Protein AF-A0A537HVD7-F1 (afdb_monomer_lite)

Radius of gyration: 25.93 Å; chains: 1; bounding box: 94×24×57 Å

Foldseek 3Di:
DDDDDDDDPPPPPPPPPPPPQDPLNVVLVVLQVCQVVLVVLLCCLCCVCVPPLLVVLVVLCQQLLNPVVLVVLLVVLNVQQCVCSVVSHRSSPNVVSSVVSSVSSVVSSVVSVVSPGHNVSNPD

Structure (mmCIF, N/CA/C/O backbone):
data_AF-A0A537HVD7-F1
#
_entry.id   AF-A0A537HVD7-F1
#
loop_
_atom_site.group_PDB
_atom_site.id
_atom_site.type_symbol
_atom_site.label_atom_id
_atom_site.label_alt_id
_atom_site.label_comp_id
_atom_site.label_asym_id
_atom_site.label_entity_id
_atom_site.label_seq_id
_atom_site.pdbx_PDB_ins_code
_atom_site.Cartn_x
_atom_site.Cartn_y
_atom_site.Cartn_z
_atom_site.occupancy
_atom_site.B_iso_or_equiv
_atom_site.auth_seq_id
_atom_site.auth_comp_id
_atom_site.auth_asym_id
_atom_site.auth_atom_id
_atom_site.pdbx_PDB_model_num
ATOM 1 N N . MET A 1 1 ? -70.346 -10.462 38.169 1.00 47.03 1 MET A N 1
ATOM 2 C CA . MET A 1 1 ? -70.057 -11.381 37.048 1.00 47.03 1 MET A CA 1
ATOM 3 C C . MET A 1 1 ? -69.003 -10.703 36.174 1.00 47.03 1 MET A C 1
ATOM 5 O O . MET A 1 1 ? -69.322 -9.700 35.554 1.00 47.03 1 MET A O 1
ATOM 9 N N . LYS A 1 2 ? -67.726 -11.108 36.270 1.00 52.06 2 LYS A N 1
ATOM 10 C CA . LYS A 1 2 ? -66.600 -10.474 35.552 1.00 52.06 2 LYS A CA 1
ATOM 11 C C . LYS A 1 2 ? -66.255 -11.319 34.327 1.00 52.06 2 LYS A C 1
ATOM 13 O O . LYS A 1 2 ? -65.881 -12.477 34.470 1.00 52.06 2 LYS A O 1
ATOM 18 N N . THR A 1 3 ? -66.421 -10.741 33.147 1.00 60.09 3 THR A N 1
ATOM 19 C CA . THR A 1 3 ? -66.098 -11.346 31.852 1.00 60.09 3 THR A CA 1
ATOM 20 C C . THR A 1 3 ? -64.594 -11.203 31.608 1.00 60.09 3 THR A C 1
ATOM 22 O O . THR A 1 3 ? -64.105 -10.090 31.423 1.00 60.09 3 THR A O 1
ATOM 25 N N . TYR A 1 4 ? -63.850 -12.309 31.639 1.00 61.84 4 TYR A N 1
ATOM 26 C CA . TYR A 1 4 ? -62.435 -12.334 31.262 1.00 61.84 4 TYR A CA 1
ATOM 27 C C . TYR A 1 4 ? -62.343 -12.442 29.738 1.00 61.84 4 TYR A C 1
ATOM 29 O O . TYR A 1 4 ? -62.822 -13.409 29.151 1.00 61.84 4 TYR A O 1
ATOM 37 N N . ARG A 1 5 ? -61.783 -11.415 29.092 1.00 65.00 5 ARG A N 1
ATOM 38 C CA . ARG A 1 5 ? -61.448 -11.431 27.665 1.00 65.00 5 ARG A CA 1
ATOM 39 C C . ARG A 1 5 ? -59.981 -11.846 27.561 1.00 65.00 5 ARG A C 1
ATOM 41 O O . ARG A 1 5 ? -59.121 -11.123 28.057 1.00 65.00 5 ARG A O 1
ATOM 48 N N . GLU A 1 6 ? -59.707 -13.010 26.984 1.00 67.44 6 GLU A N 1
ATOM 49 C CA . GLU A 1 6 ? -58.332 -13.462 26.760 1.00 67.44 6 GLU A CA 1
ATOM 50 C C . GLU A 1 6 ? -57.625 -12.538 25.751 1.00 67.44 6 GLU A C 1
ATOM 52 O O . GLU A 1 6 ? -58.226 -12.179 24.731 1.00 67.44 6 GLU A O 1
ATOM 57 N N . PRO A 1 7 ? -56.376 -12.106 26.011 1.00 66.81 7 PRO A N 1
ATOM 58 C CA . PRO A 1 7 ? -55.616 -11.338 25.039 1.00 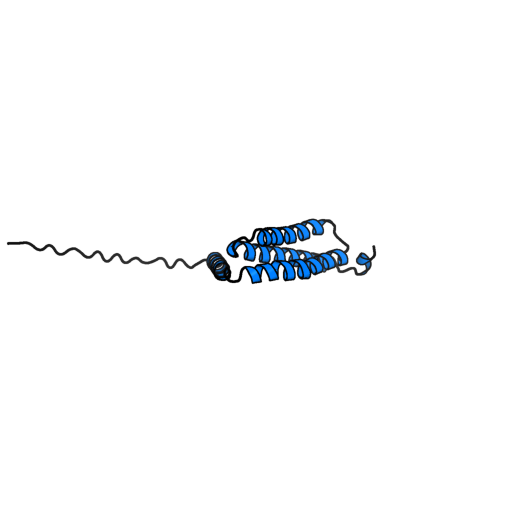66.81 7 PRO A CA 1
ATOM 59 C C . PRO A 1 7 ? -55.179 -12.260 23.897 1.00 66.81 7 PRO A C 1
ATOM 61 O O . PRO A 1 7 ? -54.450 -13.228 24.091 1.00 66.81 7 PRO A O 1
ATOM 64 N N . MET A 1 8 ? -55.632 -11.935 22.689 1.00 62.69 8 MET A N 1
ATOM 65 C CA . MET A 1 8 ? -55.224 -12.576 21.443 1.00 62.69 8 MET A CA 1
ATOM 66 C C . MET A 1 8 ? -53.700 -12.456 21.277 1.00 62.69 8 MET A C 1
ATOM 68 O O . MET A 1 8 ? -53.182 -11.368 21.022 1.00 62.69 8 MET A O 1
ATOM 72 N N . SER A 1 9 ? -52.972 -13.564 21.440 1.00 63.22 9 SER A N 1
ATOM 73 C CA . SER A 1 9 ? -51.529 -13.620 21.205 1.00 63.22 9 SER A CA 1
ATOM 74 C C . SER A 1 9 ? -51.259 -13.601 19.701 1.00 63.22 9 SER A C 1
ATOM 76 O O . SER A 1 9 ? -51.311 -14.630 19.027 1.00 63.22 9 SER A O 1
ATOM 78 N N . ILE A 1 10 ? -50.983 -12.417 19.161 1.00 66.75 10 ILE A N 1
ATOM 79 C CA . ILE A 1 10 ? -50.486 -12.267 17.794 1.00 66.75 10 ILE A CA 1
ATOM 80 C C . ILE A 1 10 ? -49.057 -12.826 17.780 1.00 66.75 10 ILE A C 1
ATOM 82 O O . ILE A 1 10 ? -48.111 -12.144 18.173 1.00 66.75 10 ILE A O 1
ATOM 86 N N . SER A 1 11 ? -48.888 -14.084 17.363 1.00 64.88 11 SER A N 1
ATOM 87 C CA . SER A 1 11 ? -47.569 -14.638 17.062 1.00 64.88 11 SER A CA 1
ATOM 88 C C . SE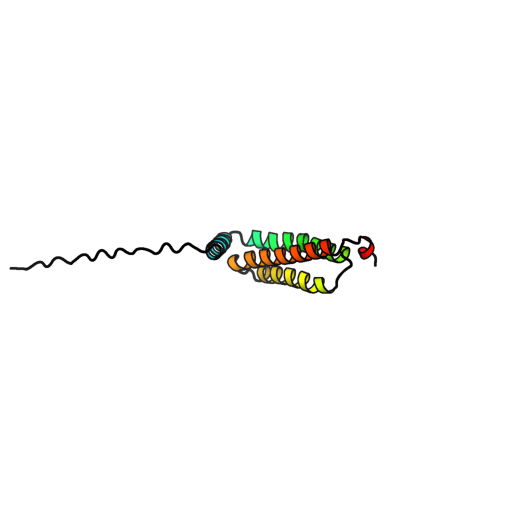R A 1 11 ? -47.051 -13.965 15.791 1.00 64.88 11 SER A C 1
ATOM 90 O O . SER A 1 11 ? -47.301 -14.424 14.677 1.00 64.88 11 SER A O 1
ATOM 92 N N . SER A 1 12 ? -46.366 -12.834 15.953 1.00 63.91 12 SER A N 1
ATOM 93 C CA . SER A 1 12 ? -45.605 -12.216 14.872 1.00 63.91 12 SER A CA 1
ATOM 94 C C . SER A 1 12 ? -44.451 -13.150 14.519 1.00 63.91 12 SER A C 1
ATOM 96 O O . SER A 1 12 ? -43.405 -13.152 15.171 1.00 63.91 12 SER A O 1
ATOM 98 N N . SER A 1 13 ? -44.660 -13.999 13.516 1.00 61.31 13 SER A N 1
ATOM 99 C CA . SER A 1 13 ? -43.604 -14.775 12.879 1.00 61.31 13 SER A CA 1
ATOM 100 C C . SER A 1 13 ? -42.693 -13.810 12.122 1.00 61.31 13 SER A C 1
ATOM 102 O O . SER A 1 13 ? -42.821 -13.642 10.911 1.00 61.31 13 SER A O 1
ATOM 104 N N . TYR A 1 14 ? -41.780 -13.152 12.841 1.00 58.84 14 TYR A N 1
ATOM 105 C CA . TYR A 1 14 ? -40.642 -12.464 12.247 1.00 58.84 14 TYR A CA 1
ATOM 106 C C . TYR A 1 14 ? -39.831 -13.504 11.466 1.00 58.84 14 TYR A C 1
ATOM 108 O O . TYR A 1 14 ? -38.983 -14.198 12.021 1.00 58.84 14 TYR A O 1
ATOM 116 N N . HIS A 1 15 ? -40.101 -13.632 10.167 1.00 53.59 15 HIS A N 1
ATOM 117 C CA . HIS A 1 15 ? -39.118 -14.164 9.236 1.00 53.59 15 HIS A CA 1
ATOM 118 C C . HIS A 1 15 ? -38.002 -13.127 9.193 1.00 53.59 15 HIS A C 1
ATOM 120 O O . HIS A 1 15 ? -38.058 -12.173 8.417 1.00 53.59 15 HIS A O 1
ATOM 126 N N . GLY A 1 16 ? -37.029 -13.259 10.098 1.00 59.94 16 GLY A N 1
ATOM 127 C CA . GLY A 1 16 ? -35.771 -12.544 9.983 1.00 59.94 16 GLY A CA 1
ATOM 128 C C . GLY A 1 16 ? -35.217 -12.879 8.610 1.00 59.94 16 GLY A C 1
ATOM 129 O O . GLY A 1 16 ? -34.845 -14.025 8.359 1.00 59.94 16 GLY A O 1
ATOM 130 N N . ALA A 1 17 ? -35.256 -11.915 7.691 1.00 60.03 17 ALA A N 1
ATOM 131 C CA . ALA A 1 17 ? -34.573 -12.048 6.423 1.00 60.03 17 ALA A CA 1
ATOM 132 C C . ALA A 1 17 ? -33.128 -12.408 6.769 1.00 60.03 17 ALA A C 1
ATOM 134 O O . ALA A 1 17 ? -32.456 -11.646 7.463 1.00 60.03 17 ALA A O 1
ATOM 135 N N . ILE A 1 18 ? -32.683 -13.596 6.358 1.00 63.75 18 ILE A N 1
ATOM 136 C CA . ILE A 1 18 ? -31.283 -13.993 6.461 1.00 63.75 18 ILE A CA 1
ATOM 137 C C . ILE A 1 18 ? -30.550 -13.066 5.493 1.00 63.75 18 ILE A C 1
ATOM 139 O O . ILE A 1 18 ? -30.386 -13.377 4.314 1.00 63.75 18 ILE A O 1
ATOM 143 N N . THR A 1 19 ? -30.201 -11.868 5.957 1.00 68.94 19 THR A N 1
ATOM 144 C CA . THR A 1 19 ? -29.332 -10.948 5.240 1.00 68.94 19 THR A CA 1
ATOM 145 C C . THR A 1 19 ? -27.985 -11.635 5.179 1.00 68.94 19 THR A C 1
ATOM 147 O O . THR A 1 19 ? -27.240 -11.640 6.155 1.00 68.94 19 THR A O 1
ATOM 150 N N . GLN A 1 20 ? -27.723 -12.298 4.055 1.00 75.69 20 GLN A N 1
ATOM 151 C CA . GLN A 1 20 ? -26.414 -12.848 3.742 1.00 75.69 20 GLN A CA 1
ATOM 152 C C . GLN A 1 20 ? -25.420 -11.695 3.869 1.00 75.69 20 GLN A C 1
ATOM 154 O O . GLN A 1 20 ? -25.494 -10.725 3.112 1.00 75.69 20 GLN A O 1
ATOM 159 N N . GLU A 1 21 ? -24.550 -11.751 4.877 1.00 79.31 21 GLU A N 1
ATOM 160 C CA . GLU A 1 21 ? -23.541 -10.716 5.047 1.00 79.31 21 GLU A CA 1
ATOM 161 C C . GLU A 1 21 ? -22.656 -10.682 3.803 1.00 79.31 21 GLU A C 1
ATOM 163 O O . GLU A 1 21 ? -22.155 -11.709 3.338 1.00 79.31 21 GLU A O 1
ATOM 168 N N . SER A 1 22 ? -22.471 -9.487 3.244 1.00 88.50 22 SER A N 1
ATOM 169 C CA . SER A 1 22 ? -21.585 -9.321 2.100 1.00 88.50 22 SER A CA 1
ATOM 170 C C . SER A 1 22 ? -20.145 -9.667 2.497 1.00 88.50 22 SER A C 1
ATOM 172 O O . SER A 1 22 ? -19.728 -9.440 3.636 1.00 88.50 22 SER A O 1
ATOM 174 N N . LEU A 1 23 ? -19.350 -10.168 1.545 1.00 90.75 23 LEU A N 1
ATOM 175 C CA . LEU A 1 23 ? -17.925 -10.441 1.775 1.00 90.75 23 LEU A CA 1
ATOM 176 C C . LEU A 1 23 ? -17.178 -9.195 2.278 1.00 90.75 23 LEU A C 1
ATOM 178 O O . LEU A 1 23 ? -16.263 -9.31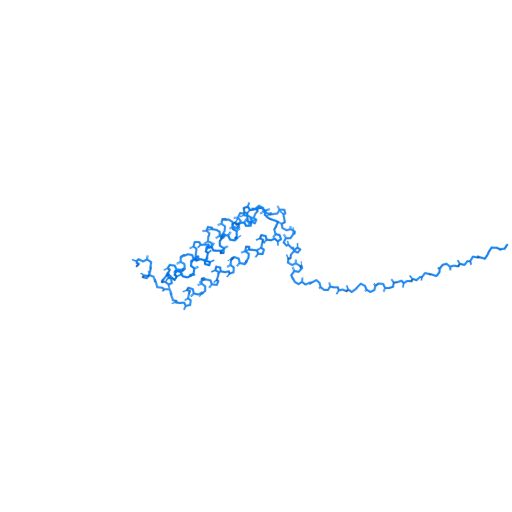4 3.089 1.00 90.75 23 LEU A O 1
ATOM 182 N N . TRP A 1 24 ? -17.609 -8.005 1.848 1.00 88.25 24 TRP A N 1
ATOM 183 C CA . TRP A 1 24 ? -17.068 -6.735 2.319 1.00 88.25 24 TRP A CA 1
ATOM 184 C C . TRP A 1 24 ? -17.396 -6.470 3.791 1.00 88.25 24 TRP A C 1
ATOM 186 O O . TRP A 1 24 ? -16.503 -6.145 4.568 1.00 88.25 24 TRP A O 1
ATOM 196 N N . THR A 1 25 ? -18.653 -6.668 4.198 1.00 87.88 25 THR A N 1
ATOM 197 C CA . THR A 1 25 ? -19.075 -6.537 5.602 1.00 87.88 25 THR A CA 1
ATOM 198 C C . THR A 1 25 ? -18.279 -7.487 6.491 1.00 87.88 25 THR A C 1
ATOM 200 O O . THR A 1 25 ? -17.734 -7.069 7.510 1.00 87.88 25 THR A O 1
ATOM 203 N N . ARG A 1 26 ? -18.113 -8.739 6.056 1.00 89.69 26 ARG A N 1
ATOM 204 C CA . ARG A 1 26 ? -17.329 -9.743 6.780 1.00 89.69 26 ARG A CA 1
ATOM 205 C C . ARG A 1 26 ? -15.845 -9.372 6.880 1.00 89.69 26 ARG A C 1
ATOM 207 O O . ARG A 1 26 ? -15.241 -9.568 7.930 1.00 89.69 26 ARG A O 1
ATOM 214 N N . PHE A 1 27 ? -15.261 -8.812 5.819 1.00 91.44 27 PHE A N 1
ATOM 215 C CA . PHE A 1 27 ? -13.878 -8.330 5.828 1.00 91.44 27 PHE A CA 1
ATOM 216 C C . PHE A 1 27 ? -13.681 -7.137 6.775 1.00 91.44 27 PHE A C 1
ATOM 218 O O . PHE A 1 27 ? -12.726 -7.120 7.547 1.00 91.44 27 PHE A O 1
ATOM 225 N N . ILE A 1 28 ? -14.593 -6.162 6.770 1.00 91.25 28 ILE A N 1
ATOM 226 C CA . ILE A 1 28 ? -14.528 -5.013 7.685 1.00 91.25 28 ILE A CA 1
ATOM 227 C C . ILE A 1 28 ? -14.735 -5.440 9.144 1.00 91.25 28 ILE A C 1
ATOM 229 O O . ILE A 1 28 ? -14.032 -4.941 10.028 1.00 91.25 28 ILE A O 1
ATOM 233 N N . ASN A 1 29 ? -15.630 -6.397 9.398 1.00 91.38 29 ASN A N 1
ATOM 234 C CA . ASN A 1 29 ? -15.796 -6.989 10.726 1.00 91.38 29 ASN A CA 1
ATOM 235 C C . ASN A 1 29 ? -14.494 -7.667 11.180 1.00 91.38 29 ASN A C 1
ATOM 237 O O . ASN A 1 29 ? -13.995 -7.360 12.259 1.00 91.38 29 ASN A O 1
ATOM 241 N N . TRP A 1 30 ? -13.851 -8.455 10.310 1.00 92.31 30 TRP A N 1
ATOM 242 C CA . TRP A 1 30 ? -12.543 -9.047 10.609 1.00 92.31 30 TRP A CA 1
ATOM 243 C C . TRP A 1 30 ? -11.462 -7.993 10.895 1.00 92.31 30 TRP A C 1
ATOM 245 O O . TRP A 1 30 ? -10.687 -8.152 11.836 1.00 92.31 30 TRP A O 1
ATOM 255 N N . CYS A 1 31 ? -11.414 -6.895 10.132 1.00 89.56 31 CYS A N 1
ATOM 256 C CA . CYS A 1 31 ? -10.468 -5.806 10.388 1.00 89.56 31 CYS A CA 1
ATOM 257 C C . CYS A 1 31 ? -10.696 -5.141 11.755 1.00 89.56 31 CYS A C 1
ATOM 259 O O . CYS A 1 31 ? -9.734 -4.679 12.374 1.00 89.56 31 CYS A O 1
ATOM 261 N N . THR A 1 32 ? -11.945 -5.088 12.224 1.00 89.75 32 THR A N 1
ATOM 262 C CA . THR A 1 32 ? -12.302 -4.572 13.556 1.00 89.75 32 THR A CA 1
ATOM 263 C C . THR A 1 32 ? -11.775 -5.492 14.658 1.00 89.75 32 THR A C 1
ATOM 265 O O . THR A 1 32 ? -11.142 -5.014 15.593 1.00 89.75 32 THR A O 1
ATOM 268 N N . ASP A 1 33 ? -11.890 -6.811 14.487 1.00 92.69 33 ASP A N 1
ATOM 269 C CA . ASP A 1 33 ? -11.350 -7.796 15.440 1.00 92.69 33 ASP A CA 1
ATOM 270 C C . ASP A 1 33 ? -9.812 -7.749 15.557 1.00 92.69 33 ASP A C 1
ATOM 272 O O . ASP A 1 33 ? -9.229 -8.272 16.505 1.00 92.69 33 ASP A O 1
ATOM 276 N N . GLN A 1 34 ? -9.122 -7.122 14.597 1.00 90.94 34 GLN A N 1
ATOM 277 C CA . GLN A 1 34 ? -7.668 -6.935 14.637 1.00 90.94 34 GLN A CA 1
ATOM 278 C C . GLN A 1 34 ? -7.213 -5.694 15.424 1.00 90.94 34 GLN A C 1
ATOM 280 O O . GLN A 1 34 ? -6.007 -5.435 15.484 1.00 90.94 34 GLN A O 1
ATOM 285 N N . GLU A 1 35 ? -8.121 -4.927 16.034 1.00 88.44 35 GLU A N 1
ATOM 286 C CA . GLU A 1 35 ? -7.781 -3.672 16.720 1.00 88.44 35 GLU A CA 1
ATOM 287 C C . GLU A 1 35 ? -6.818 -3.878 17.906 1.00 88.44 35 GLU A C 1
ATOM 289 O O . GLU A 1 35 ? -5.882 -3.094 18.087 1.00 88.44 35 GLU A O 1
ATOM 294 N N . GLU A 1 36 ? -6.941 -4.989 18.643 1.00 90.25 36 GLU A N 1
ATOM 295 C CA . GLU A 1 36 ? -5.992 -5.362 19.710 1.00 90.25 36 GLU A CA 1
ATOM 296 C C . GLU A 1 36 ? -4.555 -5.518 19.188 1.00 90.25 36 GLU A C 1
ATOM 298 O O . GLU A 1 36 ? -3.578 -5.246 19.888 1.00 90.25 36 GLU A O 1
ATOM 303 N N . LYS A 1 37 ? -4.414 -5.910 17.917 1.00 91.81 37 LYS A N 1
ATOM 304 C CA . LYS A 1 37 ? -3.135 -6.124 17.232 1.00 91.81 37 LYS A CA 1
ATOM 305 C C . LYS A 1 37 ? -2.723 -4.926 16.379 1.00 91.81 37 LYS A C 1
ATOM 307 O O . LYS A 1 37 ? -1.841 -5.067 15.530 1.00 91.81 37 LYS A O 1
ATOM 312 N N . LYS A 1 38 ? -3.294 -3.734 16.596 1.00 88.69 38 LYS A N 1
ATOM 313 C CA . LYS A 1 38 ? -2.969 -2.534 15.800 1.00 88.69 38 LYS A CA 1
ATOM 314 C C . LYS A 1 38 ? -1.469 -2.234 15.726 1.00 88.69 38 LYS A C 1
ATOM 316 O O . LYS A 1 38 ? -0.982 -1.841 14.675 1.00 88.69 38 LYS A O 1
ATOM 321 N N . MET A 1 39 ? -0.724 -2.472 16.811 1.00 89.25 39 MET A N 1
ATOM 322 C CA . MET A 1 39 ? 0.725 -2.230 16.855 1.00 89.25 39 MET A CA 1
ATOM 323 C C . MET A 1 39 ? 1.500 -3.201 15.960 1.00 89.25 39 MET A C 1
ATOM 325 O O . MET A 1 39 ? 2.494 -2.817 15.352 1.00 89.25 39 MET A O 1
ATOM 329 N N . LEU A 1 40 ? 1.026 -4.444 15.842 1.00 90.75 40 LEU A N 1
ATOM 330 C CA . LEU A 1 40 ? 1.605 -5.436 14.940 1.00 90.75 40 LEU A CA 1
ATOM 331 C C . LEU A 1 40 ? 1.346 -5.048 13.481 1.00 90.75 40 LEU A C 1
ATOM 333 O O . LEU A 1 40 ? 2.263 -5.099 12.668 1.00 90.75 40 LEU A O 1
ATOM 337 N N . TRP A 1 41 ? 0.135 -4.585 13.162 1.00 90.19 41 TRP A N 1
ATOM 338 C CA . TRP A 1 41 ? -0.186 -4.079 11.824 1.00 90.19 41 TRP A CA 1
ATOM 339 C C . TRP A 1 41 ? 0.604 -2.820 11.465 1.00 90.19 41 TRP A C 1
ATOM 341 O O . TRP A 1 41 ? 1.093 -2.719 10.344 1.00 90.19 41 TRP A O 1
ATOM 351 N N . LEU A 1 42 ? 0.809 -1.914 12.423 1.00 88.50 42 LEU A N 1
ATOM 352 C CA . LEU A 1 42 ? 1.672 -0.746 12.250 1.00 88.50 42 LEU A CA 1
ATOM 353 C C . LEU A 1 42 ? 3.118 -1.172 11.971 1.00 88.50 42 LEU A C 1
ATOM 355 O O . LEU A 1 42 ? 3.730 -0.671 11.030 1.00 88.50 42 LEU A O 1
ATOM 359 N N . ALA A 1 43 ? 3.656 -2.122 12.740 1.00 90.69 43 ALA A N 1
ATOM 360 C CA . ALA A 1 43 ? 5.012 -2.627 12.539 1.00 90.69 43 ALA A CA 1
ATOM 361 C C . ALA A 1 43 ? 5.181 -3.304 11.168 1.00 90.69 43 ALA A C 1
ATOM 363 O O . ALA A 1 43 ? 6.162 -3.042 10.478 1.00 90.69 43 ALA A O 1
ATOM 364 N N . ILE A 1 44 ? 4.218 -4.125 10.738 1.00 90.81 44 ILE A N 1
ATOM 365 C CA . ILE A 1 44 ? 4.232 -4.758 9.409 1.00 90.81 44 ILE A CA 1
ATOM 366 C C . ILE A 1 44 ? 4.095 -3.708 8.298 1.00 90.81 44 ILE A C 1
ATOM 368 O O . ILE A 1 44 ? 4.804 -3.787 7.296 1.00 90.81 44 ILE A O 1
ATOM 372 N N . GLY A 1 45 ? 3.234 -2.706 8.476 1.00 88.56 45 GLY A N 1
ATOM 373 C CA . GLY A 1 45 ? 3.090 -1.583 7.551 1.00 88.56 45 GLY A CA 1
ATOM 374 C C . GLY A 1 45 ? 4.388 -0.801 7.378 1.00 88.56 45 GLY A C 1
ATOM 375 O O . GLY A 1 45 ? 4.853 -0.576 6.265 1.00 88.56 45 GLY A O 1
ATOM 376 N N . LEU A 1 46 ? 5.015 -0.426 8.487 1.00 89.44 46 LEU A N 1
ATOM 377 C CA . LEU A 1 46 ? 6.197 0.424 8.466 1.00 89.44 46 LEU A CA 1
ATOM 378 C C . LEU A 1 46 ? 7.463 -0.346 8.067 1.00 89.44 46 LEU A C 1
ATOM 380 O O . LEU A 1 46 ? 8.170 0.066 7.152 1.00 89.44 46 LEU A O 1
ATOM 384 N N . ALA A 1 47 ? 7.744 -1.467 8.733 1.00 89.88 47 ALA A N 1
ATOM 385 C CA . ALA A 1 47 ? 8.960 -2.241 8.501 1.00 89.88 47 ALA A CA 1
ATOM 386 C C . ALA A 1 47 ? 8.820 -3.198 7.312 1.00 89.88 47 ALA A C 1
ATOM 388 O O . ALA A 1 47 ? 9.739 -3.330 6.511 1.00 89.88 47 ALA A O 1
ATOM 389 N N . GLY A 1 48 ? 7.675 -3.866 7.171 1.00 89.62 48 GLY A N 1
ATOM 390 C CA . GLY A 1 48 ? 7.443 -4.800 6.070 1.00 89.62 48 GLY A CA 1
ATOM 391 C C . GLY A 1 48 ? 7.238 -4.067 4.750 1.00 89.62 48 GLY A C 1
ATOM 392 O O . GLY A 1 48 ? 8.008 -4.238 3.810 1.00 89.62 48 GLY A O 1
ATOM 393 N N . HIS A 1 49 ? 6.218 -3.218 4.666 1.00 90.31 49 HIS A N 1
ATOM 394 C CA . HIS A 1 49 ? 5.928 -2.521 3.413 1.00 90.31 49 HIS A CA 1
ATOM 395 C C . HIS A 1 49 ? 6.900 -1.371 3.149 1.00 90.31 49 HIS A C 1
ATOM 397 O O . HIS A 1 49 ? 7.560 -1.378 2.113 1.00 90.31 49 HIS A O 1
ATOM 403 N N . GLY A 1 50 ? 7.089 -0.473 4.119 1.00 87.00 50 GLY A N 1
ATOM 404 C CA . GLY A 1 50 ? 7.985 0.675 3.967 1.00 87.00 50 GLY A CA 1
ATOM 405 C C . GLY A 1 50 ? 9.447 0.307 3.688 1.00 87.00 50 GLY A C 1
ATOM 406 O O . GLY A 1 50 ? 10.080 0.953 2.855 1.00 87.00 50 GLY A O 1
ATOM 407 N N . CYS A 1 51 ? 9.990 -0.728 4.342 1.00 89.25 51 CYS A N 1
ATOM 408 C CA . CYS A 1 51 ? 11.403 -1.090 4.177 1.00 89.25 51 CYS A CA 1
ATOM 409 C C . CYS A 1 51 ? 11.652 -2.250 3.210 1.00 89.25 51 CYS A C 1
ATOM 411 O O . CYS A 1 51 ? 12.718 -2.283 2.609 1.00 89.25 51 CYS A O 1
ATOM 413 N N . VAL A 1 52 ? 10.733 -3.206 3.045 1.00 92.12 52 VAL A N 1
ATOM 414 C CA . VAL A 1 52 ? 10.975 -4.349 2.144 1.00 92.12 52 VAL A CA 1
ATOM 415 C C . VAL A 1 52 ? 10.300 -4.123 0.800 1.00 92.12 52 VAL A C 1
ATOM 417 O O . VAL A 1 52 ? 10.973 -4.120 -0.229 1.00 92.12 52 VAL A O 1
ATOM 420 N N . ILE A 1 53 ? 8.985 -3.900 0.795 1.00 91.38 53 ILE A N 1
ATOM 421 C CA . ILE A 1 53 ? 8.211 -3.825 -0.452 1.00 91.38 53 ILE A CA 1
ATOM 422 C C . ILE A 1 53 ? 8.599 -2.585 -1.254 1.00 91.38 53 ILE A C 1
ATOM 424 O O . ILE A 1 53 ? 8.949 -2.727 -2.420 1.00 91.38 53 ILE A O 1
ATOM 428 N N . THR A 1 54 ? 8.651 -1.402 -0.638 1.00 89.44 54 THR A N 1
ATOM 429 C CA . THR A 1 54 ? 9.019 -0.174 -1.359 1.00 89.44 54 THR A CA 1
ATOM 430 C C . THR A 1 54 ? 10.420 -0.257 -1.968 1.00 89.44 54 THR A C 1
ATOM 432 O O . THR A 1 54 ? 10.617 0.158 -3.108 1.00 89.44 54 THR A O 1
ATOM 435 N N . ILE A 1 55 ? 11.404 -0.816 -1.249 1.00 90.81 55 ILE A N 1
ATOM 436 C CA . ILE A 1 55 ? 12.768 -0.979 -1.782 1.00 90.81 55 ILE A CA 1
ATOM 437 C C . ILE A 1 55 ? 12.757 -1.914 -2.995 1.00 90.81 55 ILE A C 1
ATOM 439 O O . ILE A 1 55 ? 13.402 -1.617 -4.000 1.00 90.81 55 ILE A O 1
ATOM 443 N N . LEU A 1 56 ? 11.994 -3.008 -2.934 1.00 91.69 56 LEU A N 1
ATOM 444 C CA . LEU A 1 56 ? 11.823 -3.917 -4.066 1.00 91.69 56 LEU A CA 1
ATOM 445 C C . LEU A 1 56 ? 11.122 -3.240 -5.252 1.00 91.69 56 LEU A C 1
ATOM 447 O O . LEU A 1 56 ? 11.573 -3.411 -6.385 1.00 91.69 56 LEU A O 1
ATOM 451 N N . THR A 1 57 ? 10.077 -2.442 -5.016 1.00 91.88 57 THR A N 1
ATOM 452 C CA . THR A 1 57 ? 9.389 -1.685 -6.073 1.00 91.88 57 THR A CA 1
ATOM 453 C C . THR A 1 57 ? 10.339 -0.695 -6.745 1.00 91.88 57 THR A C 1
ATOM 455 O O . THR A 1 57 ? 10.421 -0.656 -7.972 1.00 91.88 57 THR A O 1
ATOM 458 N N . LEU A 1 58 ? 11.102 0.078 -5.967 1.00 89.62 58 LEU A N 1
ATOM 459 C CA . LEU A 1 58 ? 12.072 1.037 -6.504 1.00 89.62 58 LEU A CA 1
ATOM 460 C C . LEU A 1 58 ? 13.181 0.337 -7.292 1.00 89.62 58 LEU A C 1
ATOM 462 O O . LEU A 1 58 ? 13.528 0.782 -8.386 1.00 89.62 58 LEU A O 1
ATOM 466 N N . LEU A 1 59 ? 13.688 -0.788 -6.785 1.00 89.25 59 LEU A N 1
ATOM 467 C CA . LEU A 1 59 ? 14.673 -1.596 -7.496 1.00 89.25 59 LEU A CA 1
ATOM 468 C C . LEU A 1 59 ? 14.117 -2.097 -8.838 1.00 89.25 59 LEU A C 1
ATOM 470 O O . LEU A 1 59 ? 14.805 -2.008 -9.853 1.00 89.25 59 LEU A O 1
ATOM 474 N N . ALA A 1 60 ? 12.867 -2.567 -8.869 1.00 89.06 60 ALA A N 1
ATOM 475 C CA . ALA A 1 60 ? 12.208 -2.994 -10.102 1.00 89.06 60 ALA A CA 1
ATOM 476 C C . ALA A 1 60 ? 12.057 -1.839 -11.110 1.00 89.06 60 ALA A C 1
ATOM 478 O O . ALA A 1 60 ? 12.331 -2.030 -12.296 1.00 89.06 60 ALA A O 1
ATOM 479 N N . ILE A 1 61 ? 11.698 -0.635 -10.648 1.00 88.75 61 ILE A N 1
ATOM 480 C CA . ILE A 1 61 ? 11.614 0.564 -11.500 1.00 88.75 61 ILE A CA 1
ATOM 481 C C . ILE A 1 61 ? 12.988 0.900 -12.095 1.00 88.75 61 ILE A C 1
ATOM 483 O O . ILE A 1 61 ? 13.098 1.117 -13.304 1.00 88.75 61 ILE A O 1
ATOM 487 N N . MET A 1 62 ? 14.045 0.907 -11.277 1.00 87.00 62 MET A N 1
ATOM 488 C CA . MET A 1 62 ? 15.411 1.198 -11.737 1.00 87.00 62 MET A CA 1
ATOM 489 C C . MET A 1 62 ? 15.904 0.171 -12.766 1.00 87.00 62 MET A C 1
ATOM 491 O O . MET A 1 62 ? 16.521 0.539 -13.766 1.00 87.00 62 MET A O 1
ATOM 495 N N . LEU A 1 63 ? 15.579 -1.106 -12.559 1.00 85.75 63 LEU A N 1
ATOM 496 C CA . LEU A 1 63 ? 15.926 -2.208 -13.458 1.00 85.75 63 LEU A CA 1
ATOM 497 C C . LEU A 1 63 ? 15.135 -2.222 -14.777 1.00 85.75 63 LEU A C 1
ATOM 499 O O . LEU A 1 63 ? 15.562 -2.850 -15.742 1.00 85.75 63 LEU A O 1
ATOM 503 N N . SER A 1 64 ? 13.983 -1.557 -14.830 1.00 85.31 64 SER A N 1
ATOM 504 C CA . SER A 1 64 ? 13.104 -1.516 -16.007 1.00 85.31 64 SER A CA 1
ATOM 505 C C . SER A 1 64 ? 13.419 -0.352 -16.964 1.00 85.31 64 SER A C 1
ATOM 507 O O . SER A 1 64 ? 12.617 -0.056 -17.850 1.00 85.31 64 SER A O 1
ATOM 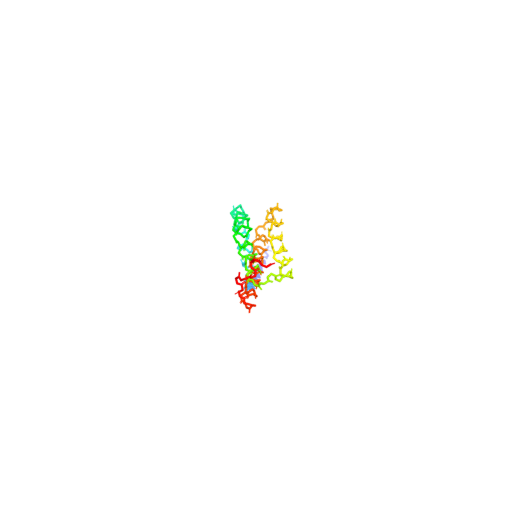509 N N . GLY A 1 65 ? 14.545 0.348 -16.795 1.00 80.94 65 GLY A N 1
ATOM 510 C CA . GLY A 1 65 ? 14.851 1.560 -17.569 1.00 80.94 65 GLY A CA 1
ATOM 511 C C . GLY A 1 65 ? 14.395 2.868 -16.916 1.00 80.94 65 GLY A C 1
ATOM 512 O O . GLY A 1 65 ? 14.326 3.888 -17.594 1.00 80.94 65 GLY A O 1
ATOM 513 N N . ASN A 1 66 ? 14.080 2.843 -15.617 1.00 81.81 66 ASN A N 1
ATOM 514 C CA . ASN A 1 66 ? 13.727 4.009 -14.804 1.00 81.81 66 ASN A CA 1
ATOM 515 C C . ASN A 1 66 ? 12.625 4.920 -15.401 1.00 81.81 66 ASN A C 1
ATOM 517 O O . ASN A 1 66 ? 12.832 6.123 -15.591 1.00 81.81 66 ASN A O 1
ATOM 521 N N . PRO A 1 67 ? 11.425 4.386 -15.695 1.00 80.88 67 PRO A N 1
ATOM 522 C CA . PRO A 1 67 ? 10.305 5.209 -16.132 1.00 80.88 67 PRO A CA 1
ATOM 523 C C . PRO A 1 67 ? 9.878 6.166 -15.006 1.00 80.88 67 PRO A C 1
ATOM 525 O O . PRO A 1 67 ? 9.196 5.777 -14.055 1.00 80.88 67 PRO A O 1
ATOM 528 N N . VAL A 1 68 ? 10.235 7.447 -15.142 1.00 83.50 68 VAL A N 1
ATOM 529 C CA . VAL A 1 68 ? 9.962 8.517 -14.157 1.00 83.50 68 VAL A CA 1
ATOM 530 C C . VAL A 1 68 ? 8.472 8.626 -13.805 1.00 83.50 68 VAL A C 1
ATOM 532 O O . VAL A 1 68 ? 8.117 9.068 -12.718 1.00 83.50 68 VAL A O 1
ATOM 535 N N . ILE A 1 69 ? 7.579 8.164 -14.684 1.00 88.88 69 ILE A N 1
ATOM 536 C CA . ILE A 1 69 ? 6.137 8.179 -14.431 1.00 88.88 69 ILE A CA 1
ATOM 537 C C . ILE A 1 69 ? 5.686 7.207 -13.333 1.00 88.88 69 ILE A C 1
ATOM 539 O O . ILE A 1 69 ? 4.672 7.474 -12.699 1.00 88.88 69 ILE A O 1
ATOM 543 N N . LEU A 1 70 ? 6.419 6.117 -13.062 1.00 87.81 70 LEU A N 1
ATOM 544 C CA . LEU A 1 70 ? 6.056 5.141 -12.019 1.00 87.81 70 LEU A CA 1
ATOM 545 C C . LEU A 1 70 ? 6.445 5.607 -10.606 1.00 87.81 70 LEU A C 1
ATOM 547 O O . LEU A 1 70 ? 5.824 5.195 -9.627 1.00 87.81 70 LEU A O 1
ATOM 551 N N . TRP A 1 71 ? 7.420 6.513 -10.496 1.00 87.25 71 TRP A N 1
ATOM 552 C CA . TRP A 1 71 ? 7.880 7.083 -9.227 1.00 87.25 71 TRP A CA 1
ATOM 553 C C . TRP A 1 71 ? 6.778 7.754 -8.395 1.00 87.25 71 TRP A C 1
ATOM 555 O O . TRP A 1 71 ? 6.639 7.400 -7.223 1.00 87.25 71 TRP A O 1
ATOM 565 N N . PRO A 1 72 ? 5.969 8.691 -8.933 1.00 90.75 72 PRO A N 1
ATOM 566 C CA . PRO A 1 72 ? 4.910 9.319 -8.149 1.00 90.75 72 PRO A CA 1
ATOM 567 C C . PRO A 1 72 ? 3.845 8.318 -7.686 1.00 90.75 72 PRO A C 1
ATOM 569 O O . PRO A 1 72 ? 3.301 8.498 -6.600 1.00 90.75 72 PRO A O 1
ATOM 572 N N . PHE A 1 73 ? 3.579 7.244 -8.440 1.00 91.06 73 PHE A N 1
ATOM 573 C CA . PHE A 1 73 ? 2.642 6.199 -8.012 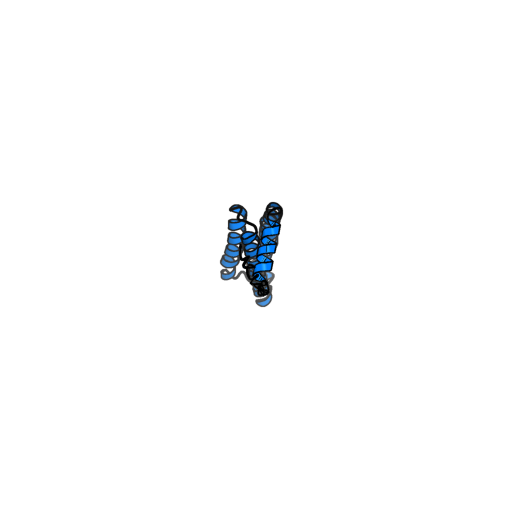1.00 91.06 73 PHE A CA 1
ATOM 574 C C . PHE A 1 73 ? 3.194 5.370 -6.850 1.00 91.06 73 PHE A C 1
ATOM 576 O O . PHE A 1 73 ? 2.479 5.172 -5.868 1.00 91.06 73 PHE A O 1
ATOM 583 N N . ALA A 1 74 ? 4.464 4.955 -6.913 1.00 90.12 74 ALA A N 1
ATOM 584 C CA . ALA A 1 74 ? 5.125 4.253 -5.809 1.00 90.12 74 ALA A CA 1
ATOM 585 C C . ALA A 1 74 ? 5.197 5.131 -4.544 1.00 90.12 74 ALA A C 1
ATOM 587 O O . ALA A 1 74 ? 4.860 4.697 -3.442 1.00 90.12 74 ALA A O 1
ATOM 588 N N . MET A 1 75 ? 5.550 6.411 -4.706 1.00 90.50 75 MET A N 1
ATOM 589 C CA . MET A 1 75 ? 5.589 7.376 -3.604 1.00 90.50 75 MET A CA 1
ATOM 590 C C . MET A 1 75 ? 4.203 7.626 -3.005 1.00 90.50 75 MET A C 1
ATOM 592 O O . MET A 1 75 ? 4.078 7.696 -1.785 1.00 90.50 75 MET A O 1
ATOM 596 N N . ALA A 1 76 ? 3.158 7.733 -3.830 1.00 92.00 76 ALA A N 1
ATOM 597 C CA . ALA A 1 76 ? 1.786 7.899 -3.357 1.00 92.00 76 ALA A CA 1
ATOM 598 C C . ALA A 1 76 ? 1.285 6.654 -2.605 1.00 92.00 76 ALA A C 1
ATOM 600 O O . ALA A 1 76 ? 0.671 6.788 -1.542 1.00 92.00 76 ALA A O 1
ATOM 601 N N . ALA A 1 77 ? 1.587 5.452 -3.107 1.00 91.00 77 ALA A N 1
ATOM 602 C CA . ALA A 1 77 ? 1.262 4.196 -2.437 1.00 91.00 77 ALA A CA 1
ATOM 603 C C . ALA A 1 77 ? 1.923 4.128 -1.052 1.00 91.00 77 ALA A C 1
ATOM 605 O O . ALA A 1 77 ? 1.224 3.925 -0.052 1.00 91.00 77 ALA A O 1
ATOM 606 N N . MET A 1 78 ? 3.227 4.403 -0.960 1.00 90.88 78 MET A N 1
ATOM 607 C CA . MET A 1 78 ? 3.945 4.450 0.316 1.00 90.88 78 MET A CA 1
ATOM 608 C C . MET A 1 78 ? 3.407 5.549 1.242 1.00 90.88 78 MET A C 1
ATOM 610 O O . MET A 1 78 ? 3.114 5.284 2.408 1.00 90.88 78 MET A O 1
ATOM 614 N N . ALA A 1 79 ? 3.231 6.771 0.736 1.00 91.00 79 ALA A N 1
ATOM 615 C CA . ALA A 1 79 ? 2.742 7.896 1.527 1.00 91.00 79 ALA A CA 1
ATOM 616 C C . ALA A 1 79 ? 1.359 7.608 2.123 1.00 91.00 79 ALA A C 1
ATOM 618 O O . ALA A 1 79 ? 1.143 7.868 3.304 1.00 91.00 79 ALA A O 1
ATOM 619 N N . SER A 1 80 ? 0.445 7.011 1.352 1.00 91.88 80 SER A N 1
ATOM 620 C CA . SER A 1 80 ? -0.884 6.646 1.853 1.00 91.88 80 SER A CA 1
ATOM 621 C C . SER A 1 80 ? -0.811 5.665 3.030 1.00 91.88 80 SER A C 1
ATOM 623 O O . SER A 1 80 ? -1.476 5.885 4.041 1.00 91.88 80 SER A O 1
ATOM 625 N N . CYS A 1 81 ? 0.057 4.649 2.942 1.00 89.81 81 CYS A N 1
ATOM 626 C CA . CYS A 1 81 ? 0.292 3.661 3.994 1.00 89.81 81 CYS A CA 1
ATOM 627 C C . CYS A 1 81 ? 0.901 4.307 5.250 1.00 89.81 81 CYS A C 1
ATOM 629 O O . CYS A 1 81 ? 0.457 4.047 6.371 1.00 89.81 81 CYS A O 1
ATOM 631 N N . LEU A 1 82 ? 1.878 5.203 5.085 1.00 90.12 82 LEU A N 1
ATOM 632 C CA . LEU A 1 82 ? 2.501 5.909 6.207 1.00 90.12 82 LEU A CA 1
ATOM 633 C C . LEU A 1 82 ? 1.534 6.874 6.893 1.00 90.12 82 LEU A C 1
ATOM 635 O O . LEU A 1 82 ? 1.491 6.901 8.118 1.00 90.12 82 LEU A O 1
ATOM 639 N N . ILE A 1 83 ? 0.729 7.626 6.139 1.00 93.38 83 ILE A N 1
ATOM 640 C CA . ILE A 1 83 ? -0.232 8.585 6.703 1.00 93.38 83 ILE A CA 1
ATOM 641 C C . ILE A 1 83 ? -1.230 7.869 7.614 1.00 93.38 83 ILE A C 1
ATOM 643 O O . ILE A 1 83 ? -1.434 8.307 8.744 1.00 93.38 83 ILE A O 1
ATOM 647 N N . VAL A 1 84 ? -1.818 6.751 7.173 1.00 91.62 84 VAL A N 1
ATOM 648 C CA . VAL A 1 84 ? -2.797 6.028 8.003 1.00 91.62 84 VAL A CA 1
ATOM 649 C C . VAL A 1 84 ? -2.166 5.357 9.224 1.00 91.62 84 VAL A C 1
ATOM 651 O O . VAL A 1 84 ? -2.786 5.334 10.289 1.00 91.62 84 VAL A O 1
ATOM 654 N N . ASN A 1 85 ? -0.930 4.861 9.092 1.00 88.31 85 ASN A N 1
ATOM 655 C CA . ASN A 1 85 ? -0.184 4.254 10.195 1.00 88.31 85 ASN A CA 1
ATOM 656 C C . ASN A 1 85 ? 0.256 5.301 11.234 1.00 88.31 85 ASN A C 1
ATOM 658 O O . ASN A 1 85 ? 0.092 5.075 12.432 1.00 88.31 85 ASN A O 1
ATOM 662 N N . LEU A 1 86 ? 0.758 6.461 10.795 1.00 88.06 86 LEU A N 1
ATOM 663 C CA . LEU A 1 86 ? 1.181 7.561 11.673 1.00 88.06 86 LEU A CA 1
ATOM 664 C C . LEU A 1 86 ? -0.003 8.286 12.319 1.00 88.06 86 LEU A C 1
ATOM 666 O O . LEU A 1 86 ? 0.102 8.723 13.462 1.00 88.06 86 LEU A O 1
ATOM 670 N N . ALA A 1 87 ? -1.142 8.372 11.629 1.00 90.69 87 ALA A N 1
ATOM 671 C CA . ALA A 1 87 ? -2.382 8.902 12.193 1.00 90.69 87 ALA A CA 1
ATOM 672 C C . ALA A 1 87 ? -3.040 7.951 13.211 1.00 90.69 87 ALA A C 1
ATOM 674 O O . ALA A 1 87 ? -4.086 8.292 13.763 1.00 90.69 87 ALA A O 1
ATOM 675 N N . ALA A 1 88 ? -2.454 6.768 13.451 1.00 86.69 88 ALA A N 1
ATOM 676 C CA . ALA A 1 88 ? -2.970 5.739 14.353 1.00 86.69 88 ALA A CA 1
ATOM 677 C C . ALA A 1 88 ? -4.468 5.451 14.130 1.00 86.69 88 ALA A C 1
ATOM 679 O O . ALA A 1 88 ? -5.229 5.254 15.082 1.00 86.69 88 ALA A O 1
ATOM 680 N N . LEU A 1 89 ? -4.891 5.455 12.860 1.00 89.44 89 LEU A N 1
ATOM 681 C CA . LEU A 1 89 ? -6.276 5.200 12.476 1.00 89.44 89 LEU A CA 1
ATOM 682 C C . LEU A 1 89 ? -6.690 3.765 12.846 1.00 89.44 89 LEU A C 1
ATOM 684 O O . LEU A 1 89 ? -5.837 2.875 12.942 1.00 89.44 89 LEU A O 1
ATOM 688 N N . PRO A 1 90 ? -7.998 3.514 13.046 1.00 89.31 90 PRO A N 1
ATOM 689 C CA . PRO A 1 90 ? -8.491 2.181 13.370 1.00 89.31 90 PRO A CA 1
ATOM 690 C C . PRO A 1 90 ? -8.173 1.193 12.242 1.00 89.31 90 PRO A C 1
ATOM 692 O O . PRO A 1 90 ? -8.280 1.531 11.061 1.00 89.31 90 PRO A O 1
ATOM 695 N N . THR A 1 91 ? -7.863 -0.054 12.603 1.00 90.19 91 THR A N 1
ATOM 696 C CA . THR A 1 91 ? -7.454 -1.140 11.688 1.00 90.19 91 THR A CA 1
ATOM 697 C C . THR A 1 91 ? -8.450 -1.407 10.561 1.00 90.19 91 THR A C 1
ATOM 699 O O . THR A 1 91 ? -8.050 -1.834 9.479 1.00 90.19 91 THR A O 1
ATOM 702 N N . LYS A 1 92 ? -9.727 -1.054 10.760 1.00 90.62 92 LYS A N 1
ATOM 703 C CA . LYS A 1 92 ? -10.773 -1.035 9.721 1.00 90.62 92 LYS A CA 1
ATOM 704 C C . LYS A 1 92 ? -10.460 -0.145 8.511 1.00 90.62 92 LYS A C 1
ATOM 706 O O . LYS A 1 92 ? -11.072 -0.335 7.470 1.00 90.62 92 LYS A O 1
ATOM 711 N N . ILE A 1 93 ? -9.554 0.825 8.645 1.00 90.75 93 ILE A N 1
ATOM 712 C CA . ILE A 1 93 ? -9.071 1.694 7.560 1.00 90.75 93 ILE A CA 1
ATOM 713 C C . ILE A 1 93 ? -7.636 1.317 7.191 1.00 90.75 93 ILE A C 1
ATOM 715 O O . ILE A 1 93 ? -7.308 1.190 6.013 1.00 90.75 93 ILE A O 1
ATOM 719 N N . THR A 1 94 ? -6.789 1.094 8.194 1.00 91.19 94 THR A N 1
ATOM 720 C CA . THR A 1 94 ? -5.353 0.858 8.011 1.00 91.19 94 THR A CA 1
ATOM 721 C C . THR A 1 94 ? -5.073 -0.414 7.213 1.00 91.19 94 THR A C 1
ATOM 723 O O . THR A 1 94 ? -4.258 -0.384 6.296 1.00 91.19 94 THR A O 1
ATOM 726 N N . ILE A 1 95 ? -5.779 -1.515 7.504 1.00 92.56 95 ILE A N 1
ATOM 727 C CA . ILE A 1 95 ? -5.573 -2.796 6.813 1.00 92.56 95 ILE A CA 1
ATOM 728 C C . ILE A 1 95 ? -6.017 -2.727 5.339 1.00 92.56 95 ILE A C 1
ATOM 730 O O . ILE A 1 95 ? -5.225 -3.121 4.480 1.00 92.56 95 ILE A O 1
ATOM 734 N N . PRO A 1 96 ? -7.212 -2.198 4.993 1.00 91.75 96 PRO A N 1
ATOM 735 C CA . PRO A 1 96 ? -7.579 -1.994 3.591 1.00 91.75 96 PRO A CA 1
ATOM 736 C C . PRO A 1 96 ? -6.594 -1.107 2.823 1.00 91.75 96 PRO A C 1
ATOM 738 O O . PRO A 1 96 ? -6.224 -1.442 1.700 1.00 91.75 96 PRO A O 1
ATOM 741 N N . VAL A 1 97 ? -6.143 0.002 3.422 1.00 93.00 97 VAL A N 1
ATOM 742 C CA . VAL A 1 97 ? -5.183 0.917 2.779 1.00 93.00 97 VAL A CA 1
ATOM 743 C C . VAL A 1 97 ? -3.830 0.239 2.575 1.00 93.00 97 VAL A C 1
ATOM 745 O O . VAL A 1 97 ? -3.252 0.358 1.497 1.00 93.00 97 VAL A O 1
ATOM 748 N N . PHE A 1 98 ? -3.351 -0.524 3.559 1.00 92.44 98 PHE A N 1
ATOM 749 C CA . PHE A 1 98 ? -2.136 -1.328 3.431 1.00 92.44 98 PHE A CA 1
ATOM 750 C C . PHE A 1 98 ? -2.243 -2.339 2.280 1.00 92.44 98 PHE A C 1
ATOM 752 O O . PHE A 1 98 ? -1.361 -2.392 1.427 1.00 92.44 98 PHE A O 1
ATOM 759 N N . PHE A 1 99 ? -3.345 -3.090 2.202 1.00 92.38 99 PHE A N 1
ATOM 760 C CA . PHE A 1 99 ? -3.577 -4.044 1.112 1.00 92.38 99 PHE A CA 1
ATOM 761 C C . PHE A 1 99 ? -3.599 -3.368 -0.260 1.00 92.38 99 PHE A C 1
ATOM 763 O O . PHE A 1 99 ? -3.015 -3.879 -1.214 1.00 92.38 99 PHE A O 1
ATOM 770 N N . PHE A 1 100 ? -4.260 -2.215 -0.358 1.00 92.94 1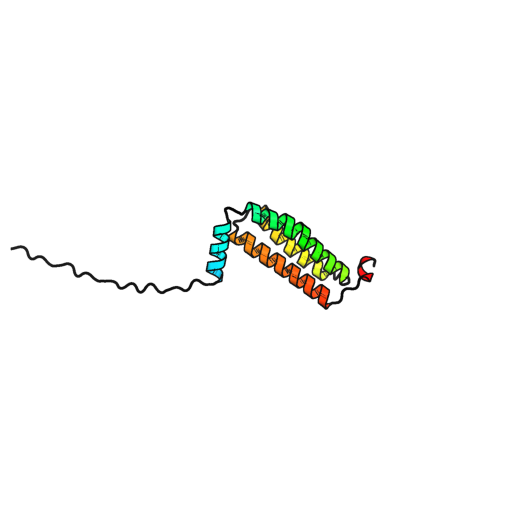00 PHE A N 1
ATOM 771 C CA . PHE A 1 100 ? -4.329 -1.454 -1.599 1.00 92.94 100 PHE A CA 1
ATOM 772 C C . PHE A 1 100 ? -2.958 -0.905 -2.013 1.00 92.94 100 PHE A C 1
ATOM 774 O O . PHE A 1 100 ? -2.599 -0.968 -3.185 1.00 92.94 100 PHE A O 1
ATOM 781 N N . SER A 1 101 ? -2.170 -0.431 -1.049 1.00 93.38 101 SER A N 1
ATOM 782 C CA . SER A 1 101 ? -0.800 0.030 -1.274 1.00 93.38 101 SER A CA 1
ATOM 783 C C . SER A 1 101 ? 0.089 -1.098 -1.818 1.00 93.38 101 SER A C 1
ATOM 785 O O . SER A 1 101 ? 0.677 -0.952 -2.888 1.00 93.38 101 SER A O 1
ATOM 787 N N . VAL A 1 102 ? 0.066 -2.275 -1.179 1.00 92.88 102 VAL A N 1
ATOM 788 C CA . VAL A 1 102 ? 0.789 -3.474 -1.648 1.00 92.88 102 VAL A CA 1
ATOM 789 C C . VAL A 1 102 ? 0.330 -3.915 -3.042 1.00 92.88 102 VAL A C 1
ATOM 791 O O . VAL A 1 102 ? 1.146 -4.343 -3.859 1.00 92.88 102 VAL A O 1
ATOM 794 N N . LEU A 1 103 ? -0.968 -3.814 -3.341 1.00 94.56 103 LEU A N 1
ATOM 795 C CA . LEU A 1 103 ? -1.495 -4.143 -4.665 1.00 94.56 103 LEU A CA 1
ATOM 796 C C . LEU A 1 103 ? -0.929 -3.208 -5.742 1.00 94.56 103 LEU A C 1
ATOM 798 O O . LEU A 1 103 ? -0.550 -3.682 -6.811 1.00 94.56 103 LEU A O 1
ATOM 802 N N . ILE A 1 104 ? -0.844 -1.903 -5.463 1.00 93.38 104 ILE A N 1
ATOM 803 C CA . ILE A 1 104 ? -0.233 -0.934 -6.383 1.00 93.38 104 ILE A CA 1
ATOM 804 C C . ILE A 1 104 ? 1.236 -1.288 -6.623 1.00 93.38 104 ILE A C 1
ATOM 806 O O . ILE A 1 104 ? 1.658 -1.339 -7.778 1.00 93.38 104 ILE A O 1
ATOM 810 N N . ASP A 1 105 ? 1.996 -1.587 -5.570 1.00 91.94 105 ASP A N 1
ATOM 811 C CA . ASP A 1 105 ? 3.396 -2.003 -5.703 1.00 91.94 105 ASP A CA 1
ATOM 812 C C . ASP A 1 105 ? 3.547 -3.256 -6.573 1.00 91.94 105 ASP A C 1
ATOM 814 O O . ASP A 1 105 ? 4.382 -3.286 -7.478 1.00 91.94 105 ASP A O 1
ATOM 818 N N . LEU A 1 106 ? 2.693 -4.265 -6.379 1.00 93.00 106 LEU A N 1
ATOM 819 C CA . LEU A 1 106 ? 2.684 -5.467 -7.218 1.00 93.00 106 LEU A CA 1
ATOM 820 C C . LEU A 1 106 ? 2.368 -5.162 -8.686 1.00 93.00 106 LEU A C 1
ATOM 822 O O . LEU A 1 106 ? 2.984 -5.750 -9.575 1.00 93.00 106 LEU A O 1
ATOM 826 N N . VAL A 1 107 ? 1.440 -4.240 -8.957 1.00 93.81 107 VAL A N 1
ATOM 827 C CA . VAL A 1 107 ? 1.134 -3.799 -10.326 1.00 93.81 107 VAL A CA 1
ATOM 828 C C . VAL A 1 107 ? 2.340 -3.098 -10.947 1.00 93.81 107 VAL A C 1
ATOM 830 O O . VAL A 1 107 ? 2.691 -3.398 -12.088 1.00 93.81 107 VAL A O 1
ATOM 833 N N . ILE A 1 108 ? 3.014 -2.215 -10.205 1.00 91.44 108 ILE A N 1
ATOM 834 C CA . ILE A 1 108 ? 4.226 -1.529 -10.671 1.00 91.44 108 ILE A CA 1
ATOM 835 C C . ILE A 1 108 ? 5.324 -2.547 -10.992 1.00 91.44 108 ILE A C 1
ATOM 837 O O . ILE A 1 108 ? 5.910 -2.486 -12.074 1.00 91.44 108 ILE A O 1
ATOM 841 N N . ILE A 1 109 ? 5.565 -3.514 -10.104 1.00 91.19 109 ILE A N 1
ATOM 842 C CA . ILE A 1 109 ? 6.535 -4.594 -10.328 1.00 91.19 109 ILE A CA 1
ATOM 843 C C . ILE A 1 109 ? 6.154 -5.405 -11.576 1.00 91.19 109 ILE A C 1
ATOM 845 O O . ILE A 1 109 ? 7.012 -5.669 -12.417 1.00 91.19 109 ILE A O 1
ATOM 849 N N . GLY A 1 110 ? 4.875 -5.749 -11.749 1.00 90.50 110 GLY A N 1
ATOM 850 C CA . GLY A 1 110 ? 4.386 -6.464 -12.931 1.00 90.50 110 GLY A CA 1
ATOM 851 C C . GLY A 1 110 ? 4.608 -5.693 -14.235 1.00 90.50 110 GLY A C 1
ATOM 852 O O . GLY A 1 110 ? 5.066 -6.268 -15.223 1.00 90.50 110 GLY A O 1
ATOM 853 N N . ILE A 1 111 ? 4.361 -4.381 -14.227 1.00 89.94 111 ILE A N 1
ATOM 854 C CA . ILE A 1 111 ? 4.639 -3.493 -15.364 1.00 89.94 111 ILE A CA 1
ATOM 855 C C . ILE A 1 111 ? 6.145 -3.455 -15.658 1.00 89.94 111 ILE A C 1
ATOM 857 O O . ILE A 1 111 ? 6.541 -3.575 -16.815 1.00 89.94 111 ILE A O 1
ATOM 861 N N . CYS A 1 112 ? 6.990 -3.344 -14.630 1.00 88.38 112 CYS A N 1
ATOM 862 C CA . CYS A 1 112 ? 8.449 -3.343 -14.780 1.00 88.38 112 CYS A CA 1
ATOM 863 C C . CYS A 1 112 ? 8.962 -4.651 -15.401 1.00 88.38 112 CYS A C 1
ATOM 865 O O . CYS A 1 112 ? 9.794 -4.632 -16.305 1.00 88.38 112 CYS A O 1
ATOM 867 N N . ILE A 1 113 ? 8.422 -5.795 -14.970 1.00 87.44 113 ILE A N 1
ATOM 868 C CA . ILE A 1 113 ? 8.758 -7.102 -15.550 1.00 87.44 113 ILE A CA 1
ATOM 869 C C . ILE A 1 113 ? 8.305 -7.172 -17.016 1.00 87.44 113 ILE A C 1
ATOM 871 O O . ILE A 1 113 ? 9.067 -7.628 -17.868 1.00 87.44 113 ILE A O 1
ATOM 875 N N . SER A 1 114 ? 7.098 -6.689 -17.329 1.00 87.00 114 SER A N 1
ATOM 876 C CA . SER A 1 114 ? 6.555 -6.704 -18.695 1.00 87.00 114 SER A CA 1
ATOM 877 C C . SER A 1 114 ? 7.315 -5.797 -19.665 1.00 87.00 114 SER A C 1
ATOM 879 O O . SER A 1 114 ? 7.388 -6.117 -20.850 1.00 87.00 114 SER A O 1
ATOM 881 N N . ASN A 1 115 ? 7.859 -4.675 -19.192 1.00 81.81 115 ASN A N 1
ATOM 882 C CA . ASN A 1 115 ? 8.664 -3.761 -20.009 1.00 81.81 115 ASN A CA 1
ATOM 883 C C . ASN A 1 115 ? 10.090 -4.281 -20.266 1.00 81.81 115 ASN A C 1
ATOM 885 O O . ASN A 1 115 ? 10.798 -3.736 -21.111 1.00 81.81 115 ASN A O 1
ATOM 889 N N . GLY A 1 116 ? 10.491 -5.358 -19.586 1.00 75.81 116 GLY A N 1
ATOM 890 C CA . GLY A 1 116 ? 11.801 -5.979 -19.721 1.00 75.81 116 GLY A CA 1
ATOM 891 C C . GLY A 1 116 ? 12.811 -5.433 -18.712 1.00 75.81 116 GLY A C 1
ATOM 892 O O . GLY A 1 116 ? 13.028 -4.230 -18.587 1.00 75.81 116 GLY A O 1
ATOM 893 N N . ILE A 1 117 ? 13.466 -6.354 -18.005 1.00 75.75 117 ILE A N 1
ATOM 894 C CA . ILE A 1 117 ? 14.520 -6.054 -17.033 1.00 75.75 117 ILE A CA 1
ATOM 895 C C . ILE A 1 117 ? 15.829 -5.829 -17.802 1.00 75.75 117 ILE A C 1
ATOM 897 O O . ILE A 1 117 ? 16.426 -6.778 -18.311 1.00 75.75 117 ILE A O 1
ATOM 901 N N . ASN A 1 118 ? 16.289 -4.582 -17.877 1.00 70.88 118 ASN A N 1
ATOM 902 C CA . ASN A 1 118 ? 17.579 -4.216 -18.456 1.00 70.88 118 ASN A CA 1
ATOM 903 C C . ASN A 1 118 ? 18.572 -3.918 -17.330 1.00 70.88 118 ASN A C 1
ATOM 905 O O . ASN A 1 118 ? 18.636 -2.805 -16.829 1.00 70.88 118 ASN A O 1
ATOM 909 N N . MET A 1 119 ? 19.417 -4.884 -16.954 1.00 66.12 119 MET A N 1
ATOM 910 C CA . MET A 1 119 ? 20.423 -4.658 -15.896 1.00 66.12 119 MET A CA 1
ATOM 911 C C . MET A 1 119 ? 21.406 -3.514 -16.216 1.00 66.12 119 MET A C 1
ATOM 913 O O . MET A 1 119 ? 22.002 -2.941 -15.309 1.00 66.12 119 MET A O 1
ATOM 917 N N . ASN A 1 120 ? 21.538 -3.137 -17.492 1.00 67.69 120 ASN A N 1
ATOM 918 C CA . ASN A 1 120 ? 22.358 -2.004 -17.921 1.00 67.69 120 ASN A CA 1
ATOM 919 C C . ASN A 1 120 ? 21.768 -0.637 -17.532 1.00 67.69 120 ASN A C 1
ATOM 921 O O . ASN A 1 120 ? 22.510 0.340 -17.508 1.00 67.69 120 ASN A O 1
ATOM 925 N N . SER A 1 121 ? 20.472 -0.542 -17.204 1.00 66.69 121 SER A N 1
ATOM 926 C CA . SER A 1 121 ? 19.836 0.732 -16.832 1.00 66.69 121 SER A CA 1
ATOM 927 C C . SER A 1 121 ? 20.129 1.188 -15.404 1.00 66.69 121 SER A C 1
ATOM 929 O O . SER A 1 121 ? 19.700 2.266 -15.017 1.00 66.69 121 SER A O 1
ATOM 931 N N . ILE A 1 122 ? 20.844 0.389 -14.607 1.00 63.66 122 ILE A N 1
ATOM 932 C CA . ILE A 1 122 ? 21.231 0.759 -13.237 1.00 63.66 122 ILE A CA 1
ATOM 933 C C . ILE A 1 122 ? 22.394 1.770 -13.236 1.00 63.66 122 ILE A C 1
ATOM 935 O O . ILE A 1 122 ? 22.541 2.532 -12.285 1.00 63.66 122 ILE A O 1
ATOM 939 N N . PHE A 1 123 ? 23.224 1.767 -14.287 1.00 61.53 123 PHE A N 1
ATOM 940 C CA . PHE A 1 123 ? 24.457 2.565 -14.384 1.00 61.53 123 PHE A CA 1
ATOM 941 C C . PHE A 1 123 ? 24.394 3.689 -15.432 1.00 61.53 123 PHE A C 1
ATOM 943 O O . PHE A 1 123 ? 25.418 4.326 -15.686 1.00 61.53 123 PHE A O 1
ATOM 950 N N . ALA A 1 124 ? 23.232 3.891 -16.058 1.00 55.62 124 ALA A N 1
ATOM 951 C CA . ALA A 1 124 ? 22.977 4.960 -17.024 1.00 55.62 124 ALA A CA 1
ATOM 952 C C . ALA A 1 124 ? 22.254 6.126 -16.342 1.00 55.62 124 ALA A C 1
ATOM 954 O O . ALA A 1 124 ? 22.634 7.283 -16.623 1.00 55.62 124 ALA A O 1
#

pLDDT: mean 83.65, std 11.73, range [47.03, 94.56]

Sequence (124 aa):
MKTYREPMSISSSYHGAITQESLWTRFINWCTDQEEKKMLWLAIGLAGHGCVITILTLLAIMLSGNPVILWPFAMAAMASCLIVNLAALPTKITIPVFFFSVLIDLVIIGICISNGINMNSIFA

Secondary structure (DSSP, 8-state):
----------------------HHHHHHHHHHHTGGGHHHHHHIIIIIIIIIIHHHHHHHHHHTT--TTHHHHHHHHHHHHHHHHHTT--HHHHHHHHHHHHHHHHHHHHHHHHH---GGGG--